Protein AF-A0A4Y7PI17-F1 (afdb_monomer_lite)

InterPro domains:
  IPR000308 14-3-3 protein [PR00305] (15-44)
  IPR000308 14-3-3 protein [PR00305] (88-110)
  IPR000308 14-3-3 protein [PTHR18860] (1-105)
  IPR023409 14-3-3 protein, conserved site [PS00796] (21-31)
  IPR023410 14-3-3 domain [PF00244] (1-105)
  IPR023410 14-3-3 domain [SM00101] (1-153)
  IPR036815 14-3-3 domain superfamily [G3DSA:1.20.190.20] (1-104)
  IPR036815 14-3-3 domain superfamily [G3DSA:1.20.190.20] (105-148)
  IPR036815 14-3-3 domain superfamily [SSF48445] (1-136)

Foldseek 3Di:
DQLVVLLVVLVPLAADDPVSLVSNVVSLCVVLVVLVVVLVVLLVVCVVDVDPPSVVVNVVSLVVLLVSLVSLLCSLVPRQCVNDPDPVSNVSSVVVNVVSVVSNVVSVVSVDDPVVVVVVVVVVVVVVVVVVVVVVVVVVPPPDDDDDDDDDDDDDDDDDDDDDDDDDPPDDPDD

Organism: NCBI:txid50990

Secondary structure (DSSP, 8-state):
--HHHHHHHHTT-SPPPHHHHHHHHHHHHHHHHHHHHHHHHHHHHHHH--STTSHHHHHHHHHHHHHHHHHHHHHIIIIIHHH--SHHHHHHHHHHHHHHHHHHHHHHHHTS-HHHHHHHHHHHHHHHHHHHHHHHHHHTSS------------------------------S--

Sequence (175 aa):
EMAESMKRVASSDQELTIEERNLLSVAYKNVIGPRRASWRIVSSIEQEEESKSNEAQVSMIESELAKICEDILDVLDKHLTPSATSGESRVFYRKMMGDYRRYIAIAELDALSEESYKDSTLIMQLLRDNLSLWTSLACMQDSTEKPAEKEEAAEAPAEEEAQICVSDFHSCANS

Radius of gyration: 29.89 Å; chains: 1; bounding box: 65×48×78 Å

Structure (mmCIF, N/CA/C/O backbone):
data_AF-A0A4Y7PI17-F1
#
_entry.id   AF-A0A4Y7PI17-F1
#
loop_
_atom_site.group_PDB
_atom_site.id
_atom_site.type_symbol
_atom_site.label_atom_id
_atom_site.label_alt_id
_atom_site.label_comp_id
_atom_site.label_asym_id
_atom_site.label_entity_id
_atom_site.label_seq_id
_atom_site.pdbx_PDB_ins_code
_atom_site.Cartn_x
_atom_site.Cartn_y
_atom_site.Cartn_z
_atom_site.occupancy
_atom_site.B_iso_or_equiv
_atom_site.auth_seq_id
_atom_site.auth_comp_id
_atom_site.auth_asym_id
_atom_site.auth_atom_id
_atom_site.pdbx_PDB_model_num
ATOM 1 N N . GLU A 1 1 ? 12.508 -6.532 13.193 1.00 69.88 1 GLU A N 1
ATOM 2 C CA . GLU A 1 1 ? 12.508 -5.707 14.430 1.00 69.88 1 GLU A CA 1
ATOM 3 C C . GLU A 1 1 ? 11.623 -4.459 14.297 1.00 69.88 1 GLU A C 1
ATOM 5 O O . GLU A 1 1 ? 11.547 -3.869 13.227 1.00 69.88 1 GLU A O 1
ATOM 10 N N . MET A 1 2 ? 10.899 -4.091 15.360 1.00 86.62 2 MET A N 1
ATOM 11 C CA . MET A 1 2 ? 9.810 -3.091 15.431 1.00 86.62 2 MET A CA 1
ATOM 12 C C . MET A 1 2 ? 8.565 -3.371 14.565 1.00 86.62 2 MET A C 1
ATOM 14 O O . MET A 1 2 ? 7.492 -3.556 15.134 1.00 86.62 2 MET A O 1
ATOM 18 N N . ALA A 1 3 ? 8.673 -3.461 13.234 1.00 86.38 3 ALA A N 1
ATOM 19 C CA . ALA A 1 3 ? 7.514 -3.722 12.362 1.00 86.38 3 ALA A CA 1
ATOM 20 C C . ALA A 1 3 ? 6.881 -5.101 12.628 1.00 86.38 3 ALA A C 1
ATOM 22 O O . ALA A 1 3 ? 5.665 -5.219 12.741 1.00 86.38 3 ALA A O 1
ATOM 23 N N . GLU A 1 4 ? 7.705 -6.129 12.841 1.00 89.25 4 GLU A N 1
ATOM 24 C CA . GLU A 1 4 ? 7.253 -7.477 13.221 1.00 89.25 4 GLU A CA 1
ATOM 25 C C . GLU A 1 4 ? 6.616 -7.506 14.616 1.00 89.25 4 GLU A C 1
ATOM 27 O O . GLU A 1 4 ? 5.610 -8.178 14.830 1.00 89.25 4 GLU A O 1
ATOM 32 N N . SER A 1 5 ? 7.165 -6.748 15.573 1.00 89.56 5 SER A N 1
ATOM 33 C CA . SER A 1 5 ? 6.575 -6.626 16.910 1.00 89.56 5 SER A CA 1
ATOM 34 C C . SER A 1 5 ? 5.183 -6.009 16.826 1.00 89.56 5 SER A C 1
ATOM 36 O O . SER A 1 5 ? 4.249 -6.549 17.412 1.00 89.56 5 SER A O 1
ATOM 38 N N . MET A 1 6 ? 5.036 -4.942 16.036 1.00 89.56 6 MET A N 1
ATOM 39 C CA . MET A 1 6 ? 3.746 -4.301 15.791 1.00 89.56 6 MET A CA 1
ATOM 40 C C . MET A 1 6 ? 2.791 -5.188 14.988 1.00 89.56 6 MET A C 1
ATOM 42 O O . MET A 1 6 ? 1.592 -5.148 15.241 1.00 89.56 6 MET A O 1
ATOM 46 N N . LYS A 1 7 ? 3.299 -6.042 14.087 1.00 89.38 7 LYS A N 1
ATOM 47 C CA . LYS A 1 7 ? 2.499 -7.052 13.373 1.00 89.38 7 LYS A CA 1
ATOM 48 C C . LYS A 1 7 ? 1.846 -8.028 14.354 1.00 89.38 7 LYS A C 1
ATOM 50 O O . LYS A 1 7 ? 0.654 -8.294 14.241 1.00 89.38 7 LYS A O 1
ATOM 55 N N . ARG A 1 8 ? 2.587 -8.503 15.362 1.00 89.12 8 ARG A N 1
ATOM 56 C CA . ARG A 1 8 ? 2.033 -9.378 16.414 1.00 89.12 8 ARG A CA 1
ATOM 57 C C . ARG A 1 8 ? 0.968 -8.677 17.253 1.00 89.12 8 ARG A C 1
ATOM 59 O O . ARG A 1 8 ? -0.075 -9.265 17.502 1.00 89.12 8 ARG A O 1
ATOM 66 N N . VAL A 1 9 ? 1.212 -7.426 17.653 1.00 88.06 9 VAL A N 1
ATOM 67 C CA . VAL A 1 9 ? 0.235 -6.637 18.427 1.00 88.06 9 VAL A CA 1
ATOM 68 C C . VAL A 1 9 ? -1.049 -6.448 17.615 1.00 88.06 9 VAL A C 1
ATOM 70 O O . VAL A 1 9 ? -2.131 -6.758 18.101 1.00 88.06 9 VAL A O 1
ATOM 73 N N . ALA A 1 10 ? -0.920 -6.079 16.339 1.00 87.06 10 ALA A N 1
ATOM 74 C CA . ALA A 1 10 ? -2.048 -5.917 15.425 1.00 87.06 10 ALA A CA 1
ATOM 75 C C . ALA A 1 10 ? -2.811 -7.222 15.129 1.00 87.06 10 ALA A C 1
ATOM 77 O O . ALA A 1 10 ? -3.978 -7.162 14.763 1.00 87.06 10 ALA A O 1
ATOM 78 N N . SER A 1 11 ? -2.186 -8.390 15.311 1.00 87.06 11 SER A N 1
ATOM 79 C CA . SER A 1 11 ? -2.830 -9.701 15.118 1.00 87.06 11 SER A CA 1
ATOM 80 C C . SER A 1 11 ? -3.679 -10.143 16.319 1.00 87.06 11 SER A C 1
ATOM 82 O O . SER A 1 11 ? -4.244 -11.229 16.293 1.00 87.06 11 SER A O 1
ATOM 84 N N . SER A 1 12 ? -3.758 -9.339 17.386 1.00 84.56 12 SER A N 1
ATOM 85 C CA . SER A 1 12 ? -4.516 -9.678 18.603 1.00 84.56 12 SER A CA 1
ATOM 86 C C . SER A 1 12 ? -6.019 -9.360 18.511 1.00 84.56 12 SER A C 1
ATOM 88 O O . SER A 1 12 ? -6.701 -9.444 19.527 1.00 84.56 12 SER A O 1
ATOM 90 N N . ASP A 1 13 ? -6.529 -8.966 17.335 1.00 82.88 13 ASP A N 1
ATOM 91 C CA . ASP A 1 13 ? -7.941 -8.617 17.060 1.00 82.88 13 ASP A CA 1
ATOM 92 C C . ASP A 1 13 ? -8.563 -7.565 18.001 1.00 82.88 13 ASP A C 1
ATOM 94 O O . ASP A 1 13 ? -9.783 -7.427 18.103 1.00 82.88 13 ASP A O 1
ATOM 98 N N . GLN A 1 14 ? -7.722 -6.789 18.682 1.00 85.06 14 GLN A N 1
ATOM 99 C CA . GLN A 1 14 ? -8.130 -5.707 19.570 1.00 85.06 14 GLN A CA 1
ATOM 100 C C . GLN A 1 14 ? -7.898 -4.351 18.905 1.00 85.06 14 GLN A C 1
ATOM 102 O O . GLN A 1 14 ? -6.995 -4.186 18.081 1.00 85.06 14 GLN A O 1
ATOM 107 N N . GLU A 1 15 ? -8.723 -3.366 19.265 1.00 86.88 15 GLU A N 1
ATOM 108 C CA . GLU A 1 15 ? -8.552 -2.006 18.762 1.00 86.88 15 GLU A CA 1
ATOM 109 C C . GLU A 1 15 ? -7.260 -1.395 19.316 1.00 86.88 15 GLU A C 1
ATOM 111 O O . GLU A 1 15 ? -7.086 -1.277 20.528 1.00 86.88 15 GLU A O 1
ATOM 116 N N . LEU A 1 16 ? -6.370 -0.980 18.411 1.00 88.88 16 LEU A N 1
ATOM 117 C CA . LEU A 1 16 ? -5.121 -0.310 18.767 1.00 88.88 16 LEU A CA 1
ATOM 118 C C . LEU A 1 16 ? -5.374 1.094 19.317 1.00 88.88 16 LEU A C 1
ATOM 120 O O . LEU A 1 16 ? -6.153 1.873 18.741 1.00 88.88 16 LEU A O 1
ATOM 124 N N . THR A 1 17 ? -4.621 1.458 20.358 1.00 91.88 17 THR A N 1
ATOM 125 C CA . THR A 1 17 ? -4.609 2.834 20.864 1.00 91.88 17 THR A CA 1
ATOM 126 C C . THR A 1 17 ? -4.006 3.796 19.838 1.00 91.88 17 THR A C 1
ATOM 128 O O . THR A 1 17 ? -3.416 3.404 18.825 1.00 91.88 17 THR A O 1
ATOM 131 N N . ILE A 1 18 ? -4.154 5.098 20.084 1.00 89.44 18 ILE A N 1
ATOM 132 C CA . ILE A 1 18 ? -3.612 6.141 19.203 1.00 89.44 18 ILE A CA 1
ATOM 133 C C . ILE A 1 18 ? -2.084 6.013 19.104 1.00 89.44 18 ILE A C 1
ATOM 135 O O . ILE A 1 18 ? -1.518 6.125 18.016 1.00 89.44 18 ILE A O 1
ATOM 139 N N . GLU A 1 19 ? -1.412 5.730 20.219 1.00 91.31 19 GLU A N 1
ATOM 140 C CA . GLU A 1 19 ? 0.036 5.546 20.290 1.00 91.31 19 GLU A CA 1
ATOM 141 C C . GLU A 1 19 ? 0.480 4.310 19.507 1.00 91.31 19 GLU A C 1
ATOM 143 O O . GLU A 1 19 ? 1.399 4.401 18.693 1.00 91.31 19 GLU A O 1
ATOM 148 N N . GLU A 1 20 ? -0.194 3.175 19.699 1.00 91.25 20 GLU A N 1
ATOM 149 C CA . GLU A 1 20 ? 0.115 1.919 19.009 1.00 91.25 20 GLU A CA 1
ATOM 150 C C . GLU A 1 20 ? -0.091 2.041 17.499 1.00 91.25 20 GLU A C 1
ATOM 152 O O . GLU A 1 20 ? 0.751 1.617 16.705 1.00 91.25 20 GLU A O 1
ATOM 157 N N . ARG A 1 21 ? -1.179 2.691 17.087 1.00 92.56 21 ARG A N 1
ATOM 158 C CA . ARG A 1 21 ? -1.474 2.978 15.682 1.00 92.56 21 ARG A CA 1
ATOM 159 C C . ARG A 1 21 ? -0.418 3.884 15.050 1.00 92.56 21 ARG A C 1
ATOM 161 O O . ARG A 1 21 ? 0.041 3.625 13.933 1.00 92.56 21 ARG A O 1
ATOM 168 N N . ASN A 1 22 ? -0.002 4.932 15.758 1.00 92.25 22 ASN A N 1
ATOM 169 C CA . ASN A 1 22 ? 1.064 5.814 15.292 1.00 92.25 22 ASN A CA 1
ATOM 170 C C . ASN A 1 22 ? 2.381 5.043 15.162 1.00 92.25 22 ASN A C 1
ATOM 172 O O . ASN A 1 22 ? 3.046 5.135 14.127 1.00 92.25 22 ASN A O 1
ATOM 176 N N . LEU A 1 23 ? 2.712 4.217 16.154 1.00 93.94 23 LEU A N 1
ATOM 177 C CA . LEU A 1 23 ? 3.916 3.396 16.160 1.00 93.94 23 LEU A CA 1
ATOM 178 C C . LEU A 1 23 ? 3.934 2.392 15.000 1.00 93.94 23 LEU A C 1
ATOM 180 O O . LEU A 1 23 ? 4.961 2.249 14.335 1.00 93.94 23 LEU A O 1
ATOM 184 N N . LEU A 1 24 ? 2.791 1.764 14.703 1.00 92.06 24 LEU A N 1
ATOM 185 C CA . LEU A 1 24 ? 2.603 0.887 13.545 1.00 92.06 24 LEU A CA 1
ATOM 186 C C . LEU A 1 24 ? 2.926 1.626 12.241 1.00 92.06 24 LEU A C 1
ATOM 188 O O . LEU A 1 24 ? 3.708 1.137 11.424 1.00 92.06 24 LEU A O 1
ATOM 192 N N . SER A 1 25 ? 2.367 2.824 12.056 1.00 92.25 25 SER A N 1
ATOM 193 C CA . SER A 1 25 ? 2.587 3.598 10.830 1.00 92.25 25 SER A CA 1
ATOM 194 C C . SER A 1 25 ? 4.041 4.033 10.657 1.00 92.25 25 SER A C 1
ATOM 196 O O . SER A 1 25 ? 4.582 3.952 9.554 1.00 92.25 25 SER A O 1
ATOM 198 N N . VAL A 1 26 ? 4.708 4.425 11.746 1.00 93.69 26 VAL A N 1
ATOM 199 C CA . VAL A 1 26 ? 6.126 4.800 11.740 1.00 93.69 26 VAL A CA 1
ATOM 200 C C . VAL A 1 26 ? 6.999 3.591 11.422 1.00 93.69 26 VAL A C 1
ATOM 202 O O . VAL A 1 26 ? 7.883 3.690 10.571 1.00 93.69 26 VAL A O 1
ATOM 205 N N . ALA A 1 27 ? 6.727 2.442 12.044 1.00 93.25 27 ALA A N 1
ATOM 206 C CA . ALA A 1 27 ? 7.482 1.218 11.811 1.00 93.25 27 ALA A CA 1
ATOM 207 C C . ALA A 1 27 ? 7.443 0.817 10.330 1.00 93.25 27 ALA A C 1
ATOM 209 O O . ALA A 1 27 ? 8.493 0.680 9.701 1.00 93.25 27 ALA A O 1
ATOM 210 N N . TYR A 1 28 ? 6.250 0.714 9.738 1.00 92.44 28 TYR A N 1
ATOM 211 C CA . TYR A 1 28 ? 6.134 0.330 8.332 1.00 92.44 28 TYR A CA 1
ATOM 212 C C . TYR A 1 28 ? 6.641 1.414 7.374 1.00 92.44 28 TYR A C 1
ATOM 214 O O . TYR A 1 28 ? 7.270 1.080 6.369 1.00 92.44 28 TYR A O 1
ATOM 222 N N . LYS A 1 29 ? 6.451 2.707 7.678 1.00 92.06 29 LYS A N 1
ATOM 223 C CA . LYS A 1 29 ? 7.015 3.810 6.878 1.00 92.06 29 LYS A CA 1
ATOM 224 C C . LYS A 1 29 ? 8.543 3.749 6.817 1.00 92.06 29 LYS A C 1
ATOM 226 O O . LYS A 1 29 ? 9.115 3.964 5.748 1.00 92.06 29 LYS A O 1
ATOM 231 N N . ASN A 1 30 ? 9.193 3.430 7.931 1.00 93.25 30 ASN A N 1
ATOM 232 C CA . ASN A 1 30 ? 10.649 3.325 8.009 1.00 93.25 30 ASN A CA 1
ATOM 233 C C . ASN A 1 30 ? 11.185 2.078 7.301 1.00 93.25 30 ASN A C 1
ATOM 235 O O . ASN A 1 30 ? 12.287 2.114 6.760 1.00 93.25 30 ASN A O 1
ATOM 239 N N . VAL A 1 31 ? 10.401 0.998 7.246 1.00 92.44 31 VAL A N 1
ATOM 240 C CA . VAL A 1 31 ? 10.747 -0.182 6.445 1.00 92.44 31 VAL A CA 1
ATOM 241 C C . VAL A 1 31 ? 10.647 0.134 4.951 1.00 92.44 31 VAL A C 1
ATOM 243 O O . VAL A 1 31 ? 11.590 -0.157 4.212 1.00 92.44 31 VAL A O 1
ATOM 246 N N . ILE A 1 32 ? 9.552 0.767 4.508 1.00 91.25 32 ILE A N 1
ATOM 247 C CA . ILE A 1 32 ? 9.281 0.990 3.080 1.00 91.25 32 ILE A CA 1
ATOM 248 C C . ILE A 1 32 ? 10.058 2.166 2.469 1.00 91.25 32 ILE A C 1
ATOM 250 O O . ILE A 1 32 ? 10.363 2.158 1.278 1.00 91.25 32 ILE A O 1
ATOM 254 N N . GLY A 1 33 ? 10.402 3.179 3.268 1.00 91.81 33 GLY A N 1
ATOM 255 C CA . GLY A 1 33 ? 11.067 4.403 2.811 1.00 91.81 33 GLY A CA 1
ATOM 256 C C . GLY A 1 33 ? 12.370 4.149 2.042 1.00 91.81 33 GLY A C 1
ATOM 257 O O . GLY A 1 33 ? 12.474 4.606 0.902 1.00 91.81 33 GLY A O 1
ATOM 258 N N . PRO A 1 34 ? 13.327 3.388 2.607 1.00 92.25 34 PRO A N 1
ATOM 259 C CA . PRO A 1 34 ? 14.570 3.038 1.926 1.00 92.25 34 PRO A CA 1
ATOM 260 C C . PRO A 1 34 ? 14.347 2.253 0.629 1.00 92.25 34 PRO A C 1
ATOM 262 O O . PRO A 1 34 ? 14.929 2.614 -0.385 1.00 92.25 34 PRO A O 1
ATOM 265 N N . ARG A 1 35 ? 13.445 1.255 0.619 1.00 90.56 35 ARG A N 1
ATOM 266 C CA . ARG A 1 35 ? 13.162 0.449 -0.588 1.00 90.56 35 ARG A CA 1
ATOM 267 C C . ARG A 1 35 ? 12.609 1.305 -1.719 1.00 90.56 35 ARG A C 1
ATOM 269 O O . ARG A 1 35 ? 13.033 1.162 -2.855 1.00 90.56 35 ARG A O 1
ATOM 276 N N . ARG A 1 36 ? 11.718 2.249 -1.405 1.00 91.69 36 ARG A N 1
ATOM 277 C CA . ARG A 1 36 ? 11.203 3.205 -2.394 1.00 91.69 36 ARG A CA 1
ATOM 278 C C . ARG A 1 36 ? 12.272 4.150 -2.924 1.00 91.69 36 ARG A C 1
ATOM 280 O O . ARG A 1 36 ? 12.201 4.536 -4.083 1.00 91.69 36 ARG A O 1
ATOM 287 N N . ALA A 1 37 ? 13.205 4.579 -2.077 1.00 90.75 37 ALA A N 1
ATOM 288 C CA . ALA A 1 37 ? 14.321 5.403 -2.524 1.00 90.75 37 ALA A CA 1
ATOM 289 C C . ALA A 1 37 ? 15.224 4.608 -3.477 1.00 90.75 37 ALA A C 1
ATOM 291 O O . ALA A 1 37 ? 15.516 5.100 -4.560 1.00 90.75 37 ALA A O 1
ATOM 292 N N . SER A 1 38 ? 15.571 3.368 -3.117 1.00 90.12 38 SER A N 1
ATOM 293 C CA . SER A 1 38 ? 16.324 2.450 -3.976 1.00 90.12 38 SER A CA 1
ATOM 294 C C . SER A 1 38 ? 15.611 2.196 -5.301 1.00 90.12 38 SER A C 1
ATOM 296 O O . SER A 1 38 ? 16.212 2.399 -6.345 1.00 90.12 38 SER A O 1
ATOM 298 N N . TRP A 1 39 ? 14.326 1.841 -5.270 1.00 87.38 39 TRP A N 1
ATOM 299 C CA . TRP A 1 39 ? 13.537 1.583 -6.473 1.00 87.38 39 TRP A CA 1
ATOM 300 C C . TRP A 1 39 ? 13.494 2.795 -7.412 1.00 87.38 39 TRP A C 1
A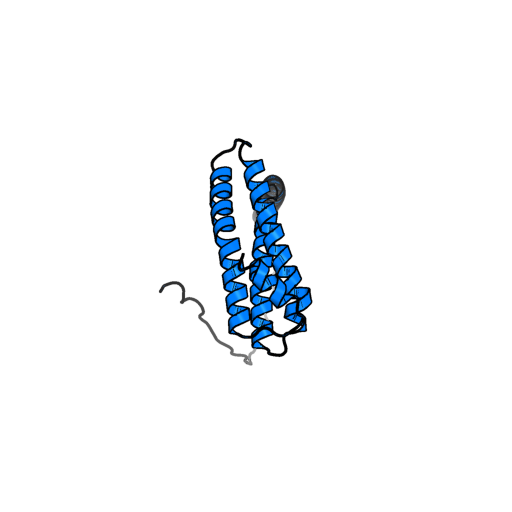TOM 302 O O . TRP A 1 39 ? 13.765 2.641 -8.592 1.00 87.38 39 TRP A O 1
ATOM 312 N N . ARG A 1 40 ? 13.285 4.017 -6.896 1.00 87.31 40 ARG A N 1
ATOM 313 C CA . ARG A 1 40 ? 13.339 5.228 -7.737 1.00 87.31 40 ARG A CA 1
ATOM 314 C C . ARG A 1 40 ? 14.696 5.442 -8.396 1.00 87.31 40 ARG A C 1
ATOM 316 O O . ARG A 1 40 ? 14.734 5.859 -9.542 1.00 87.31 40 ARG A O 1
ATOM 323 N N . ILE A 1 41 ? 15.786 5.205 -7.664 1.00 87.62 41 ILE A N 1
ATOM 324 C CA . ILE A 1 41 ? 17.142 5.367 -8.202 1.00 87.62 41 ILE A CA 1
ATOM 325 C C . ILE A 1 41 ? 17.380 4.340 -9.310 1.00 87.62 41 ILE A C 1
ATOM 327 O O . ILE A 1 41 ? 17.806 4.708 -10.399 1.00 87.62 41 ILE A O 1
ATOM 331 N N . VAL A 1 42 ? 17.069 3.067 -9.057 1.00 82.88 42 VAL A N 1
ATOM 332 C CA . VAL A 1 42 ? 17.293 1.996 -10.038 1.00 82.88 42 VAL A CA 1
ATOM 333 C C . VAL A 1 42 ? 16.394 2.184 -11.267 1.00 82.88 42 VAL A C 1
ATOM 335 O O . VAL A 1 42 ? 16.899 2.117 -12.380 1.00 82.88 42 VAL A O 1
ATOM 338 N N . SER A 1 43 ? 15.118 2.528 -11.077 1.00 80.31 43 SER A N 1
ATOM 339 C CA . SER A 1 43 ? 14.186 2.843 -12.171 1.00 80.31 43 SER A CA 1
ATOM 340 C C . SER A 1 43 ? 14.642 4.061 -12.991 1.00 80.31 43 SER A C 1
ATOM 342 O O . SER A 1 43 ? 14.573 4.039 -14.216 1.00 80.31 43 SER A O 1
ATOM 344 N N . SER A 1 44 ? 15.200 5.103 -12.354 1.00 82.69 44 SER A N 1
ATOM 345 C CA . SER A 1 44 ? 15.764 6.241 -13.100 1.00 82.69 44 SER A CA 1
ATOM 346 C C . SER A 1 44 ? 17.002 5.872 -13.921 1.00 82.69 44 SER A C 1
ATOM 348 O O . SER A 1 44 ? 17.177 6.402 -15.009 1.00 82.69 44 SER A O 1
ATOM 350 N N . ILE A 1 45 ? 17.836 4.950 -13.429 1.00 78.94 45 ILE A N 1
ATOM 351 C CA . ILE A 1 45 ? 19.038 4.491 -14.142 1.00 78.94 45 ILE A CA 1
ATOM 352 C C . ILE A 1 45 ? 18.656 3.591 -15.324 1.00 78.94 45 ILE A C 1
ATOM 354 O O . ILE A 1 45 ? 19.268 3.678 -16.382 1.00 78.94 45 ILE A O 1
ATOM 358 N N . GLU A 1 46 ? 17.624 2.756 -15.183 1.00 72.69 46 GLU A N 1
ATOM 359 C CA . GLU A 1 46 ? 17.110 1.920 -16.276 1.00 72.69 46 GLU A CA 1
ATOM 360 C C . GLU A 1 46 ? 16.607 2.751 -17.468 1.00 72.69 46 GLU A C 1
ATOM 362 O O . GLU A 1 46 ? 16.822 2.372 -18.615 1.00 72.69 46 GLU A O 1
ATOM 367 N N . GLN A 1 47 ? 16.008 3.920 -17.219 1.00 65.44 47 GLN A N 1
ATOM 368 C CA . GLN A 1 47 ? 15.607 4.841 -18.291 1.00 65.44 47 GLN A CA 1
ATOM 369 C C . GLN A 1 47 ? 16.801 5.489 -19.014 1.00 65.44 47 GLN A C 1
ATOM 371 O O . GLN A 1 47 ? 16.654 5.942 -20.149 1.00 65.44 47 GLN A O 1
ATOM 376 N N . GLU A 1 48 ? 17.972 5.546 -18.375 1.00 71.88 48 GLU A N 1
ATOM 377 C CA . GLU A 1 48 ? 19.199 6.114 -18.945 1.00 71.88 48 GLU A CA 1
ATOM 378 C C . GLU A 1 48 ? 20.059 5.061 -19.674 1.00 71.88 48 GLU A C 1
ATOM 380 O O . GLU A 1 48 ? 20.800 5.409 -20.597 1.00 71.88 48 GLU A O 1
ATOM 385 N N . GLU A 1 49 ? 19.949 3.776 -19.312 1.00 66.31 49 GLU A N 1
ATOM 386 C CA . GLU A 1 49 ? 20.727 2.672 -19.887 1.00 66.31 49 GLU A CA 1
ATOM 387 C C . GLU A 1 49 ? 19.840 1.673 -20.665 1.00 66.31 49 GLU A C 1
ATOM 389 O O . GLU A 1 49 ? 19.209 0.798 -20.087 1.00 66.31 49 GLU A O 1
ATOM 394 N N . GLU A 1 50 ? 19.882 1.700 -22.006 1.00 57.12 50 GLU A N 1
ATOM 395 C CA . GLU A 1 50 ? 19.181 0.735 -22.894 1.00 57.12 50 GLU A CA 1
ATOM 396 C C . GLU A 1 50 ? 19.648 -0.735 -22.729 1.00 57.12 50 GLU A C 1
ATOM 398 O O . GLU A 1 50 ? 19.093 -1.666 -23.324 1.00 57.12 50 GLU A O 1
ATOM 403 N N . SER A 1 51 ? 20.707 -0.973 -21.949 1.00 56.12 51 SER A N 1
ATOM 404 C CA . SER A 1 51 ? 21.268 -2.302 -21.727 1.00 56.12 51 SER A CA 1
ATOM 405 C C . SER A 1 51 ? 20.586 -3.007 -20.553 1.00 56.12 51 SER A C 1
ATOM 407 O O . SER A 1 51 ? 20.718 -2.585 -19.409 1.00 56.12 51 SER A O 1
ATOM 409 N N . LYS A 1 52 ? 19.956 -4.155 -20.840 1.00 60.47 52 LYS A N 1
ATOM 410 C CA . LYS A 1 52 ? 19.196 -5.063 -19.944 1.00 60.47 52 LYS A CA 1
ATOM 411 C C . LYS A 1 52 ? 19.950 -5.634 -18.722 1.00 60.47 52 LYS A C 1
ATOM 413 O O . LYS A 1 52 ? 19.563 -6.659 -18.171 1.00 60.47 52 LYS A O 1
ATOM 418 N N . SER A 1 53 ? 21.061 -5.033 -18.301 1.00 56.09 53 SER A N 1
ATOM 419 C CA . SER A 1 53 ? 21.873 -5.512 -17.178 1.00 56.09 53 SER A CA 1
ATOM 420 C C . SER A 1 53 ? 21.188 -5.310 -15.819 1.00 56.09 53 SER A C 1
ATOM 422 O O . SER A 1 53 ? 21.487 -6.048 -14.881 1.00 56.09 53 SER A O 1
ATOM 424 N N . ASN A 1 54 ? 20.266 -4.347 -15.707 1.00 66.62 54 ASN A N 1
ATOM 425 C CA . ASN A 1 54 ? 19.701 -3.921 -14.419 1.00 66.62 54 ASN A CA 1
ATOM 426 C C . ASN A 1 54 ? 18.261 -4.422 -14.164 1.00 66.62 54 ASN A C 1
ATOM 428 O O . ASN A 1 54 ? 17.777 -4.324 -13.037 1.00 66.62 54 ASN A O 1
ATOM 432 N N . GLU A 1 55 ? 17.613 -5.053 -15.150 1.00 73.81 55 GLU A N 1
ATOM 433 C CA . GLU A 1 55 ? 16.219 -5.543 -15.081 1.00 73.81 55 GLU A CA 1
ATOM 434 C C . GLU A 1 55 ? 16.002 -6.531 -13.913 1.00 73.81 55 GLU A C 1
ATOM 436 O O . GLU A 1 55 ? 15.025 -6.462 -13.165 1.00 73.81 55 GLU A O 1
ATOM 441 N N . ALA A 1 56 ? 16.981 -7.411 -13.663 1.00 76.19 56 ALA A N 1
ATOM 442 C CA . ALA A 1 56 ? 16.927 -8.363 -12.552 1.00 76.19 56 ALA A CA 1
ATOM 443 C C . ALA A 1 56 ? 16.956 -7.684 -11.167 1.00 76.19 56 ALA A C 1
ATOM 445 O O . ALA A 1 56 ? 16.384 -8.208 -10.208 1.00 76.19 56 ALA A O 1
ATOM 446 N N . GLN A 1 57 ? 17.619 -6.528 -11.043 1.00 77.88 57 GLN A N 1
ATOM 447 C CA . GLN A 1 57 ? 17.692 -5.782 -9.783 1.00 77.88 57 GLN A CA 1
ATOM 448 C C . GLN A 1 57 ? 16.382 -5.041 -9.505 1.00 77.88 57 GLN A C 1
ATOM 450 O O . GLN A 1 57 ? 15.909 -5.060 -8.368 1.00 77.88 57 GLN A O 1
ATOM 455 N N . VAL A 1 58 ? 15.781 -4.445 -10.541 1.00 79.62 58 VAL A N 1
ATOM 456 C CA . VAL A 1 58 ? 14.464 -3.790 -10.471 1.00 79.62 58 VAL A CA 1
ATOM 457 C C . VAL A 1 58 ? 13.408 -4.791 -10.013 1.00 79.62 58 VAL A C 1
ATOM 459 O O . VAL A 1 58 ? 12.790 -4.592 -8.967 1.00 79.62 58 VAL A O 1
ATOM 462 N N . SER A 1 59 ? 13.317 -5.935 -10.698 1.00 81.56 59 SER A N 1
ATOM 463 C CA . SER A 1 59 ? 12.356 -6.995 -10.376 1.00 81.56 59 SER A CA 1
ATOM 464 C C . SER A 1 59 ? 12.503 -7.523 -8.941 1.00 81.56 59 SER A C 1
ATOM 466 O O . SER A 1 59 ? 11.514 -7.757 -8.239 1.00 81.56 59 SER A O 1
ATOM 468 N N . MET A 1 60 ? 13.741 -7.670 -8.449 1.00 84.31 60 MET A N 1
ATOM 469 C CA . MET A 1 60 ? 13.978 -8.099 -7.070 1.00 84.31 60 MET A CA 1
ATOM 470 C C . MET A 1 60 ? 13.433 -7.076 -6.064 1.00 84.31 60 MET A C 1
ATOM 472 O O . MET A 1 60 ? 12.692 -7.460 -5.154 1.00 84.31 60 MET A O 1
ATOM 476 N N . ILE A 1 61 ? 13.753 -5.789 -6.243 1.00 86.50 61 ILE A N 1
ATOM 477 C CA . ILE A 1 61 ? 13.314 -4.706 -5.349 1.00 86.50 61 ILE A CA 1
ATOM 478 C C . ILE A 1 61 ? 11.789 -4.554 -5.383 1.00 86.50 61 ILE A C 1
ATOM 480 O O . ILE A 1 61 ? 11.167 -4.381 -4.333 1.00 86.50 61 ILE A O 1
ATOM 484 N N . GLU A 1 62 ? 11.178 -4.660 -6.560 1.00 85.56 62 GLU A N 1
ATOM 485 C CA . GLU A 1 62 ? 9.724 -4.618 -6.727 1.00 85.56 62 GLU A CA 1
ATOM 486 C C . GLU A 1 62 ? 9.041 -5.762 -5.991 1.00 85.56 62 GLU A C 1
ATOM 488 O O . GLU A 1 62 ? 8.098 -5.530 -5.233 1.00 85.56 62 GLU A O 1
ATOM 493 N N . SER A 1 63 ? 9.568 -6.983 -6.118 1.00 87.44 63 SER A N 1
ATOM 494 C CA . SER A 1 63 ? 9.021 -8.142 -5.412 1.00 87.44 63 SER A CA 1
ATOM 495 C C . SER A 1 63 ? 9.107 -7.991 -3.888 1.00 87.44 63 SER A C 1
ATOM 497 O O . SER A 1 63 ? 8.200 -8.412 -3.169 1.00 87.44 63 SER A O 1
ATOM 499 N N . GLU A 1 64 ? 10.175 -7.381 -3.362 1.00 90.06 64 GLU A N 1
ATOM 500 C CA . GLU A 1 64 ? 10.303 -7.093 -1.931 1.00 90.06 64 GLU A CA 1
ATOM 501 C C . GLU A 1 64 ? 9.316 -6.013 -1.481 1.00 90.06 64 GLU A C 1
ATOM 503 O O . GLU A 1 64 ? 8.691 -6.143 -0.425 1.00 90.06 64 GLU A O 1
ATOM 508 N N . LEU A 1 65 ? 9.152 -4.957 -2.282 1.00 90.25 65 LEU A N 1
ATOM 509 C CA . LEU A 1 65 ? 8.218 -3.873 -2.002 1.00 90.25 65 LEU A CA 1
ATOM 510 C C . LEU A 1 65 ? 6.770 -4.379 -1.990 1.00 90.25 65 LEU A C 1
ATOM 512 O O . LEU A 1 65 ? 6.025 -4.046 -1.065 1.00 90.25 65 LEU A O 1
ATOM 516 N N . ALA A 1 66 ? 6.406 -5.212 -2.967 1.00 90.94 66 ALA A N 1
ATOM 517 C CA . ALA A 1 66 ? 5.098 -5.847 -3.072 1.00 90.94 66 ALA A CA 1
ATOM 518 C C . ALA A 1 66 ? 4.806 -6.715 -1.843 1.00 90.94 66 ALA A C 1
ATOM 520 O O . ALA A 1 66 ? 3.804 -6.483 -1.171 1.00 90.94 66 ALA A O 1
ATOM 521 N N . LYS A 1 67 ? 5.735 -7.601 -1.452 1.00 91.69 67 LYS A N 1
ATOM 522 C CA . LYS A 1 67 ? 5.593 -8.447 -0.251 1.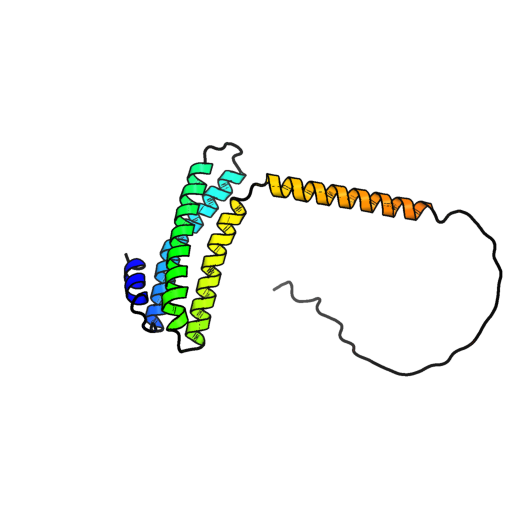00 91.69 67 LYS A CA 1
ATOM 523 C C . LYS A 1 67 ? 5.358 -7.632 1.020 1.00 91.69 67 LYS A C 1
ATOM 525 O O . LYS A 1 67 ? 4.489 -7.971 1.815 1.00 91.69 67 LYS A O 1
ATOM 530 N N . ILE A 1 68 ? 6.106 -6.540 1.219 1.00 92.06 68 ILE A N 1
ATOM 531 C CA . ILE A 1 68 ? 5.934 -5.664 2.392 1.00 92.06 68 ILE A CA 1
ATOM 532 C C . ILE A 1 68 ? 4.560 -4.977 2.367 1.00 92.06 68 ILE A C 1
ATOM 534 O O . ILE A 1 68 ? 3.938 -4.817 3.418 1.00 92.06 68 ILE A O 1
ATOM 538 N N . CYS A 1 69 ? 4.098 -4.545 1.189 1.00 93.06 69 CYS A N 1
ATOM 539 C CA . CYS A 1 69 ? 2.797 -3.897 1.028 1.00 93.06 69 CYS A CA 1
ATOM 540 C C . CYS A 1 69 ? 1.637 -4.880 1.232 1.00 93.06 69 CYS A C 1
ATOM 542 O O . CYS A 1 69 ? 0.677 -4.540 1.917 1.00 93.06 69 CYS A O 1
ATOM 544 N N . GLU A 1 70 ? 1.729 -6.091 0.690 1.00 93.31 70 GLU A N 1
ATOM 545 C CA . GLU A 1 70 ? 0.750 -7.159 0.909 1.00 93.31 70 GLU A CA 1
ATOM 546 C C . GLU A 1 70 ? 0.662 -7.527 2.390 1.00 93.31 70 GLU A C 1
ATOM 548 O O . GLU A 1 70 ? -0.430 -7.560 2.949 1.00 93.31 70 GLU A O 1
ATOM 553 N N . ASP A 1 71 ? 1.806 -7.673 3.061 1.00 92.62 71 ASP A N 1
ATOM 554 C CA . ASP A 1 71 ? 1.876 -7.992 4.487 1.00 92.62 71 ASP A CA 1
ATOM 555 C C . ASP A 1 71 ? 1.105 -6.999 5.372 1.00 92.62 71 ASP A C 1
ATOM 557 O O . ASP A 1 71 ? 0.403 -7.403 6.302 1.00 92.62 71 ASP A O 1
ATOM 561 N N . ILE A 1 72 ? 1.240 -5.692 5.118 1.00 91.94 72 ILE A N 1
ATOM 562 C CA . ILE A 1 72 ? 0.525 -4.663 5.889 1.00 91.94 72 ILE A CA 1
ATOM 563 C C . ILE A 1 72 ? -0.939 -4.550 5.471 1.00 91.94 72 ILE A C 1
ATOM 565 O O . ILE A 1 72 ? -1.795 -4.326 6.327 1.00 91.94 72 ILE A O 1
ATOM 569 N N . LEU A 1 73 ? -1.246 -4.713 4.182 1.00 93.31 73 LEU A N 1
ATOM 570 C CA . LEU A 1 73 ? -2.621 -4.691 3.690 1.00 93.31 73 LEU A CA 1
ATOM 571 C C . LEU A 1 73 ? -3.435 -5.839 4.286 1.00 93.31 73 LEU A C 1
ATOM 573 O O . LEU A 1 73 ? -4.557 -5.605 4.726 1.00 93.31 73 LEU A O 1
ATOM 577 N N . ASP A 1 74 ? -2.845 -7.026 4.395 1.00 93.19 74 ASP A N 1
ATOM 578 C CA . ASP A 1 74 ? -3.468 -8.187 5.023 1.00 93.19 74 ASP A CA 1
ATOM 579 C C . ASP A 1 74 ? -3.791 -7.940 6.498 1.00 93.19 74 ASP A C 1
ATOM 581 O O . ASP A 1 74 ? -4.895 -8.237 6.954 1.00 93.19 74 ASP A O 1
ATOM 585 N N . VAL A 1 75 ? -2.856 -7.353 7.248 1.00 92.06 75 VAL A N 1
ATOM 586 C CA . VAL A 1 75 ? -3.071 -7.012 8.663 1.00 92.06 75 VAL A CA 1
ATOM 587 C C . VAL A 1 75 ? -4.160 -5.944 8.811 1.00 92.06 75 VAL A C 1
ATOM 589 O O . VAL A 1 75 ? -5.009 -6.032 9.703 1.00 92.06 75 VAL A O 1
ATOM 592 N N . LEU A 1 76 ? -4.160 -4.940 7.928 1.00 92.00 76 LEU A N 1
ATOM 593 C CA . LEU A 1 76 ? -5.143 -3.858 7.941 1.00 92.00 76 LEU A CA 1
ATOM 594 C C . LEU A 1 76 ? -6.556 -4.353 7.611 1.00 92.00 76 LEU A C 1
ATOM 596 O O . LEU A 1 76 ? -7.509 -3.920 8.257 1.00 92.00 76 LEU A O 1
ATOM 600 N N . ASP A 1 77 ? -6.700 -5.242 6.632 1.00 92.38 77 ASP A N 1
ATOM 601 C CA . ASP A 1 77 ? -8.004 -5.723 6.169 1.00 92.38 77 ASP A CA 1
ATOM 602 C C . ASP A 1 77 ? -8.593 -6.779 7.117 1.00 92.38 77 ASP A C 1
ATOM 604 O O . ASP A 1 77 ? -9.759 -6.687 7.499 1.00 92.38 77 ASP A O 1
ATOM 608 N N . LYS A 1 78 ? -7.770 -7.734 7.575 1.00 91.56 78 LYS A N 1
ATOM 609 C CA . LYS A 1 78 ? -8.227 -8.872 8.392 1.00 91.56 78 LYS A CA 1
ATOM 610 C C . LYS A 1 78 ? -8.445 -8.519 9.863 1.00 91.56 78 LYS A C 1
ATOM 612 O O . LYS A 1 78 ? -9.409 -9.004 10.445 1.00 91.56 78 LYS A O 1
ATOM 617 N N . HIS A 1 79 ? -7.584 -7.686 10.456 1.00 89.50 79 HIS A N 1
ATOM 618 C CA . HIS A 1 79 ? -7.578 -7.457 11.909 1.00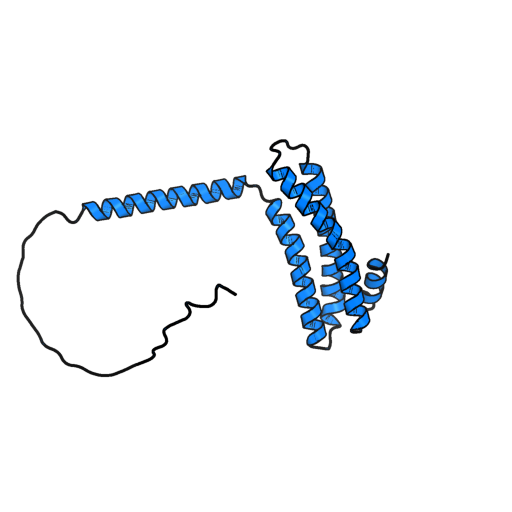 89.50 79 HIS A CA 1
ATOM 619 C C . HIS A 1 79 ? -7.971 -6.023 12.299 1.00 89.50 79 HIS A C 1
ATOM 621 O O . HIS A 1 79 ? -8.783 -5.813 13.201 1.00 89.50 79 HIS A O 1
ATOM 627 N N . LEU A 1 80 ? -7.432 -5.002 11.619 1.00 87.88 80 LEU A N 1
ATOM 628 C CA . LEU A 1 80 ? -7.546 -3.604 12.076 1.00 87.88 80 LEU A CA 1
ATOM 629 C C . LEU A 1 80 ? -8.809 -2.880 11.589 1.00 87.88 80 LEU A C 1
ATOM 631 O O . LEU A 1 80 ? -9.391 -2.081 12.320 1.00 87.88 80 LEU A O 1
ATOM 635 N N . THR A 1 81 ? -9.265 -3.155 10.368 1.00 88.31 81 THR A N 1
ATOM 636 C CA . THR A 1 81 ? -10.519 -2.603 9.834 1.00 88.31 81 THR A CA 1
ATOM 637 C C . THR A 1 81 ? -11.759 -3.105 10.587 1.00 88.31 81 THR A C 1
ATOM 639 O O . THR A 1 81 ? -12.598 -2.262 10.920 1.00 88.31 81 THR A O 1
ATOM 642 N N . PRO A 1 82 ? -11.906 -4.413 10.898 1.00 89.19 82 PRO A N 1
ATOM 643 C CA . PRO A 1 82 ? -13.065 -4.895 11.651 1.00 89.19 82 PRO A CA 1
ATOM 644 C C . PRO A 1 82 ? -13.033 -4.513 13.138 1.00 89.19 82 PRO A C 1
ATOM 646 O O . PRO A 1 82 ? -14.095 -4.303 13.719 1.00 89.19 82 PRO A O 1
ATOM 649 N N . SER A 1 83 ? -11.853 -4.369 13.751 1.00 86.50 83 SER A N 1
ATOM 650 C CA . SER A 1 83 ? -11.727 -3.955 15.160 1.00 86.50 83 SER A CA 1
ATOM 651 C C . SER A 1 83 ? -11.934 -2.451 15.387 1.00 86.50 83 SER A C 1
ATOM 653 O O . SER A 1 83 ? -12.111 -2.017 16.522 1.00 86.50 83 SER A O 1
ATOM 655 N N . ALA A 1 84 ? -11.948 -1.633 14.330 1.00 88.88 84 ALA A N 1
ATOM 656 C CA . ALA A 1 84 ? -12.078 -0.184 14.440 1.00 88.88 84 ALA A CA 1
ATOM 657 C C . ALA A 1 84 ? -13.496 0.255 14.862 1.00 88.88 84 ALA A C 1
ATOM 659 O O . ALA A 1 84 ? -14.427 0.283 14.045 1.00 88.88 84 ALA A O 1
ATOM 660 N N . THR A 1 85 ? -13.651 0.687 16.117 1.00 86.69 85 THR A N 1
ATOM 661 C CA . THR A 1 85 ? -14.935 1.180 16.645 1.00 86.69 85 THR A CA 1
ATOM 662 C C . THR A 1 85 ? -15.153 2.662 16.336 1.00 86.69 85 THR A C 1
ATOM 664 O O . THR A 1 85 ? -16.267 3.062 15.976 1.00 86.69 85 THR A O 1
ATOM 667 N N . SER A 1 86 ? -14.086 3.470 16.387 1.00 89.75 86 SER A N 1
ATOM 668 C CA . SER A 1 86 ? -14.123 4.913 16.120 1.00 89.75 86 SER A CA 1
ATOM 669 C C . SER A 1 86 ? -14.037 5.257 14.625 1.00 89.75 86 SER A C 1
ATOM 671 O O . SER A 1 86 ? -13.386 4.578 13.825 1.00 89.75 86 SER A O 1
ATOM 673 N N . GLY A 1 87 ? -14.691 6.356 14.227 1.00 89.38 87 GLY A N 1
ATOM 674 C CA . GLY A 1 87 ? -14.597 6.913 12.872 1.00 89.38 87 GLY A CA 1
ATOM 675 C C . GLY A 1 87 ? -13.170 7.325 12.494 1.00 89.38 87 GLY A C 1
ATOM 676 O O . GLY A 1 87 ? -12.740 7.071 11.371 1.00 89.38 87 GLY A O 1
ATOM 677 N N . GLU A 1 88 ? -12.407 7.868 13.443 1.00 90.06 88 GLU A N 1
ATOM 678 C CA . GLU A 1 88 ? -11.020 8.296 13.223 1.00 90.06 88 GLU A CA 1
ATOM 679 C C . GLU A 1 88 ? -10.089 7.111 12.938 1.00 90.06 88 GLU A C 1
ATOM 681 O O . GLU A 1 88 ? -9.276 7.166 12.014 1.00 90.06 88 GLU A O 1
ATOM 686 N N . SER A 1 89 ? -10.250 6.007 13.681 1.00 90.25 89 SER A N 1
ATOM 687 C CA . SER A 1 89 ? -9.525 4.747 13.460 1.00 90.25 89 SER A CA 1
ATOM 688 C C . SER A 1 89 ? -9.761 4.216 12.045 1.00 90.25 89 SER A C 1
ATOM 690 O O . SER A 1 89 ? -8.814 3.905 11.324 1.00 90.25 89 SER A O 1
ATOM 692 N N . ARG A 1 90 ? -11.027 4.193 11.604 1.00 91.00 90 ARG A N 1
ATOM 693 C CA . ARG A 1 90 ? -11.409 3.730 10.261 1.00 91.00 90 ARG A CA 1
ATOM 694 C C . ARG A 1 90 ? -10.805 4.585 9.152 1.00 91.00 90 ARG A C 1
ATOM 696 O O . ARG A 1 90 ? -10.304 4.038 8.170 1.00 91.00 90 ARG A O 1
ATOM 703 N N . VAL A 1 91 ? -10.841 5.909 9.295 1.00 92.56 91 VAL A N 1
ATOM 704 C CA . VAL A 1 91 ? -10.239 6.825 8.313 1.00 92.56 91 VAL A CA 1
ATOM 705 C C . VAL A 1 91 ? -8.729 6.628 8.256 1.00 92.56 91 VAL A C 1
ATOM 707 O O . VAL A 1 91 ? -8.170 6.544 7.163 1.00 92.56 91 VAL A O 1
ATOM 710 N N . PHE A 1 92 ? -8.073 6.485 9.409 1.00 92.50 92 PHE A N 1
ATOM 711 C CA . PHE A 1 92 ? -6.638 6.235 9.464 1.00 92.50 92 PHE A CA 1
ATOM 712 C C . PHE A 1 92 ? -6.251 4.951 8.722 1.00 92.50 92 PHE A C 1
ATOM 714 O O . PHE A 1 92 ? -5.372 4.988 7.859 1.00 92.50 92 PHE A O 1
ATOM 721 N N . TYR A 1 93 ? -6.925 3.830 9.003 1.00 93.00 93 TYR A N 1
ATOM 722 C CA . TYR A 1 93 ? -6.619 2.553 8.354 1.00 93.00 93 TYR A CA 1
ATOM 723 C C . TYR A 1 93 ? -6.911 2.587 6.857 1.00 93.00 93 TYR A C 1
ATOM 725 O O . TYR A 1 93 ? -6.070 2.162 6.071 1.00 93.00 93 TYR A O 1
ATOM 733 N N . ARG A 1 94 ? -8.034 3.178 6.429 1.00 93.06 94 ARG A N 1
ATOM 734 C CA . ARG A 1 94 ? -8.346 3.319 4.996 1.00 93.06 94 ARG A CA 1
ATOM 735 C C . ARG A 1 94 ? -7.344 4.202 4.262 1.00 93.06 94 ARG A C 1
ATOM 737 O O . ARG A 1 94 ? -6.938 3.860 3.154 1.00 93.06 94 ARG A O 1
ATOM 744 N N . LYS A 1 95 ? -6.911 5.306 4.877 1.00 94.25 95 LYS A N 1
ATOM 745 C CA . LYS A 1 95 ? -5.849 6.154 4.325 1.00 94.25 95 LYS A CA 1
ATOM 746 C C . LYS A 1 95 ? -4.562 5.349 4.158 1.00 94.25 95 LYS A C 1
ATOM 748 O O . LYS A 1 95 ? -3.960 5.370 3.089 1.00 94.25 95 LYS A O 1
ATOM 753 N N . MET A 1 96 ? -4.175 4.614 5.198 1.00 93.25 96 MET A N 1
ATOM 754 C CA . MET A 1 96 ? -2.978 3.782 5.186 1.00 93.25 96 MET A CA 1
ATOM 755 C C . MET A 1 96 ? -3.066 2.691 4.105 1.00 93.25 96 MET A C 1
ATOM 757 O O . MET A 1 96 ? -2.131 2.540 3.326 1.00 93.25 96 MET A O 1
ATOM 761 N N . MET A 1 97 ? -4.207 2.009 3.962 1.00 92.88 97 MET A N 1
ATOM 762 C CA . MET A 1 97 ? -4.439 1.047 2.875 1.00 92.88 97 MET A CA 1
ATOM 763 C C . MET A 1 97 ? -4.288 1.684 1.490 1.00 92.88 97 MET A C 1
ATOM 765 O O . MET A 1 97 ? -3.667 1.092 0.612 1.00 92.88 97 MET A O 1
ATOM 769 N N . GLY A 1 98 ? -4.832 2.888 1.290 1.00 93.94 98 GLY A N 1
ATOM 770 C CA . GLY A 1 98 ? -4.679 3.629 0.037 1.00 93.94 98 GLY A CA 1
ATOM 771 C C . GLY A 1 98 ? -3.215 3.941 -0.277 1.00 93.94 98 GLY A C 1
ATOM 772 O O . GLY A 1 98 ? -2.769 3.732 -1.404 1.00 93.94 98 GLY A O 1
ATOM 773 N N . ASP A 1 99 ? -2.449 4.362 0.733 1.00 91.75 99 ASP A N 1
ATOM 774 C CA . ASP A 1 99 ? -1.017 4.634 0.601 1.00 91.75 99 ASP A CA 1
ATOM 775 C C . ASP A 1 99 ? -0.233 3.384 0.141 1.00 91.75 99 ASP A C 1
ATOM 777 O O . ASP A 1 99 ? 0.629 3.510 -0.731 1.00 91.75 99 ASP A O 1
ATOM 781 N N . TYR A 1 100 ? -0.553 2.190 0.662 1.00 92.75 100 TYR A N 1
ATOM 782 C CA . TYR A 1 100 ? 0.117 0.932 0.286 1.00 92.75 100 TYR A CA 1
ATOM 783 C C . TYR A 1 100 ? -0.362 0.338 -1.039 1.00 92.75 100 TYR A C 1
ATOM 785 O O . TYR A 1 100 ? 0.470 -0.082 -1.840 1.00 92.75 100 TYR A O 1
ATOM 793 N N . ARG A 1 101 ? -1.668 0.367 -1.334 1.00 92.25 101 ARG A N 1
ATOM 794 C CA . ARG A 1 101 ? -2.183 -0.054 -2.651 1.00 92.25 101 ARG A CA 1
ATOM 795 C C . ARG A 1 101 ? -1.607 0.797 -3.774 1.00 92.25 101 ARG A C 1
ATOM 797 O O . ARG A 1 101 ? -1.275 0.271 -4.828 1.00 92.25 101 ARG A O 1
ATOM 804 N N . ARG A 1 102 ? -1.422 2.099 -3.526 1.00 91.94 102 ARG A N 1
ATOM 805 C CA . ARG A 1 102 ? -0.743 2.989 -4.470 1.00 91.94 102 ARG A CA 1
ATOM 806 C C . ARG A 1 102 ? 0.695 2.537 -4.747 1.00 91.94 102 ARG A C 1
ATOM 808 O O . ARG A 1 102 ? 1.146 2.693 -5.871 1.00 91.94 102 ARG A O 1
ATOM 815 N N . TYR A 1 103 ? 1.425 2.010 -3.760 1.00 88.19 103 TYR A N 1
ATOM 816 C CA . TYR A 1 103 ? 2.787 1.513 -3.996 1.00 88.19 103 TYR A CA 1
ATOM 817 C C . TYR A 1 103 ? 2.819 0.262 -4.869 1.00 88.19 103 TYR A C 1
ATOM 819 O O . TYR A 1 103 ? 3.667 0.200 -5.750 1.00 88.19 103 TYR A O 1
ATOM 827 N N . ILE A 1 104 ? 1.891 -0.676 -4.661 1.00 88.25 104 ILE A N 1
ATOM 828 C CA . ILE A 1 104 ? 1.768 -1.876 -5.502 1.00 88.25 104 ILE A CA 1
ATOM 829 C C . ILE A 1 104 ? 1.409 -1.477 -6.936 1.00 88.25 104 ILE A C 1
ATOM 831 O O . ILE A 1 104 ? 2.119 -1.839 -7.863 1.00 88.25 104 ILE A O 1
ATOM 835 N N . ALA A 1 105 ? 0.374 -0.647 -7.103 1.00 87.56 105 ALA A N 1
ATOM 836 C CA . ALA A 1 105 ? -0.095 -0.238 -8.424 1.00 87.56 105 ALA A CA 1
ATOM 837 C C . ALA A 1 105 ? 0.976 0.505 -9.234 1.00 87.56 105 ALA A C 1
ATOM 839 O O . ALA A 1 105 ? 1.057 0.327 -10.439 1.00 87.56 105 ALA A O 1
ATOM 840 N N . ILE A 1 106 ? 1.793 1.340 -8.582 1.00 82.62 106 ILE A N 1
ATOM 841 C CA . ILE A 1 106 ? 2.896 2.036 -9.256 1.00 82.62 106 ILE A CA 1
ATOM 842 C C . ILE A 1 106 ? 3.966 1.037 -9.721 1.00 82.62 106 ILE A C 1
ATOM 844 O O . ILE A 1 106 ? 4.412 1.137 -10.855 1.00 82.62 106 ILE A O 1
ATOM 848 N N . ALA A 1 107 ? 4.347 0.076 -8.875 1.00 78.50 107 ALA A N 1
ATOM 849 C CA . ALA A 1 107 ? 5.335 -0.938 -9.245 1.00 78.50 107 ALA A CA 1
ATOM 850 C C . ALA A 1 107 ? 4.841 -1.827 -10.401 1.00 78.50 107 ALA A C 1
ATOM 852 O O . ALA A 1 107 ? 5.591 -2.127 -11.317 1.00 78.50 107 ALA A O 1
ATOM 853 N N . GLU A 1 108 ? 3.560 -2.204 -10.399 1.00 78.69 108 GLU A N 1
ATOM 854 C CA . GLU A 1 108 ? 2.957 -2.957 -11.507 1.00 78.69 108 GLU A CA 1
ATOM 855 C C . GLU A 1 108 ? 2.885 -2.144 -12.805 1.00 78.69 108 GLU A C 1
ATOM 857 O O . GLU A 1 108 ? 3.041 -2.711 -13.884 1.00 78.69 108 GLU A O 1
ATOM 862 N N . LEU A 1 109 ? 2.637 -0.832 -12.714 1.00 75.94 109 LEU A N 1
ATOM 863 C CA . LEU A 1 109 ? 2.545 0.037 -13.886 1.00 75.94 109 LEU A CA 1
ATOM 864 C C . LEU A 1 109 ? 3.897 0.181 -14.592 1.00 75.94 109 LEU A C 1
ATOM 866 O O . LEU A 1 109 ? 3.937 0.126 -15.816 1.00 75.94 109 LEU A O 1
ATOM 870 N N . ASP A 1 110 ? 4.981 0.333 -13.831 1.00 70.94 110 ASP A N 1
ATOM 871 C CA . ASP A 1 110 ? 6.333 0.470 -14.387 1.00 70.94 110 ASP A CA 1
ATOM 872 C C . ASP A 1 110 ? 6.850 -0.854 -14.980 1.00 70.94 110 ASP A C 1
ATOM 874 O O . ASP A 1 110 ? 7.680 -0.842 -15.885 1.00 70.94 110 ASP A O 1
ATOM 878 N N . ALA A 1 111 ? 6.293 -1.994 -14.555 1.00 66.94 111 ALA A N 1
ATOM 879 C CA . ALA A 1 111 ? 6.548 -3.297 -15.167 1.00 66.94 111 ALA A CA 1
ATOM 880 C C . ALA A 1 111 ? 5.781 -3.527 -16.489 1.00 66.94 111 ALA A C 1
ATOM 882 O O . ALA A 1 111 ? 6.067 -4.490 -17.210 1.00 66.94 111 ALA A O 1
ATOM 883 N N . LEU A 1 112 ? 4.785 -2.696 -16.826 1.00 64.94 112 LEU A N 1
ATOM 884 C CA . LEU A 1 112 ? 4.089 -2.812 -18.108 1.00 64.94 112 LEU A CA 1
ATOM 885 C C . LEU A 1 112 ? 5.007 -2.349 -19.237 1.00 64.94 112 LEU A C 1
ATOM 887 O O . LEU A 1 112 ? 5.583 -1.265 -19.195 1.00 64.94 112 LEU A O 1
ATOM 891 N N . SER A 1 113 ? 5.103 -3.159 -20.291 1.00 59.25 113 SER A N 1
ATOM 892 C CA . SER A 1 113 ? 5.960 -2.830 -21.421 1.00 59.25 113 SER A CA 1
ATOM 893 C C . SER A 1 113 ? 5.516 -1.525 -22.090 1.00 59.25 113 SER A C 1
ATOM 895 O O . SER A 1 113 ? 4.381 -1.372 -22.551 1.00 59.25 113 SER A O 1
ATOM 897 N N . GLU A 1 114 ? 6.468 -0.603 -22.222 1.00 60.81 114 GLU A N 1
ATOM 898 C CA . GLU A 1 114 ? 6.409 0.582 -23.088 1.00 60.81 114 GLU A CA 1
ATOM 899 C C . GLU A 1 114 ? 5.872 0.265 -24.500 1.00 60.81 114 GLU A C 1
ATOM 901 O O . GLU A 1 114 ? 5.299 1.124 -25.166 1.00 60.81 114 GLU A O 1
ATOM 906 N N . GLU A 1 115 ? 6.034 -0.976 -24.961 1.00 58.50 115 GLU A N 1
ATOM 907 C CA . GLU A 1 115 ? 5.568 -1.477 -26.255 1.00 58.50 115 GLU A CA 1
ATOM 908 C C . GLU A 1 115 ? 4.032 -1.498 -26.373 1.00 58.50 115 GLU A C 1
ATOM 910 O O . GLU A 1 115 ? 3.489 -1.048 -27.378 1.00 58.50 115 GLU A O 1
ATOM 915 N N . SER A 1 116 ? 3.314 -1.883 -25.311 1.00 60.41 116 SER A N 1
ATOM 916 C CA . SER A 1 116 ? 1.840 -1.849 -25.273 1.00 60.41 116 SER A CA 1
ATOM 917 C C . SER A 1 116 ? 1.296 -0.417 -25.365 1.00 60.41 116 SER A C 1
ATOM 919 O O . SER A 1 116 ? 0.303 -0.137 -26.051 1.00 60.41 116 SER A O 1
ATOM 921 N N . TYR A 1 117 ? 1.976 0.521 -24.700 1.00 66.19 117 TYR A N 1
ATOM 922 C CA . TYR A 1 117 ? 1.641 1.941 -24.756 1.00 66.19 117 TYR A CA 1
ATOM 923 C C . TYR A 1 117 ? 1.980 2.550 -26.123 1.00 66.19 117 TYR A C 1
ATOM 925 O O . TYR A 1 117 ? 1.201 3.354 -26.641 1.00 66.19 117 TYR A O 1
ATOM 933 N N . LYS A 1 118 ? 3.084 2.136 -26.755 1.00 74.75 118 LYS A N 1
ATOM 934 C CA . LYS A 1 118 ? 3.469 2.549 -28.117 1.00 74.75 118 LYS A CA 1
ATOM 935 C C . LYS A 1 118 ? 2.476 2.061 -29.171 1.00 74.75 118 LYS A C 1
ATOM 937 O O . LYS A 1 118 ? 2.033 2.865 -29.986 1.00 74.75 118 LYS A O 1
ATOM 942 N N . ASP A 1 119 ? 2.028 0.813 -29.097 1.00 77.69 119 ASP A N 1
ATOM 943 C CA . ASP A 1 119 ? 1.008 0.285 -30.012 1.00 77.69 119 ASP A CA 1
ATOM 944 C C . ASP A 1 119 ? -0.345 0.984 -29.825 1.00 77.69 119 ASP A C 1
ATOM 946 O O . ASP A 1 119 ? -0.992 1.399 -30.791 1.00 77.69 119 ASP A O 1
ATOM 950 N N . SER A 1 120 ? -0.752 1.202 -28.573 1.00 83.06 120 SER A N 1
ATOM 951 C CA . SER A 1 120 ? -1.999 1.908 -28.259 1.00 83.06 120 SER A CA 1
ATOM 952 C C . SER A 1 120 ? -1.972 3.370 -28.725 1.00 83.06 120 SER A C 1
ATOM 954 O O . SER A 1 120 ? -2.956 3.870 -29.275 1.00 83.06 120 SER A O 1
ATOM 956 N N . THR A 1 121 ? -0.843 4.063 -28.555 1.00 83.94 121 THR A N 1
ATOM 957 C CA . THR A 1 121 ? -0.677 5.452 -29.019 1.00 83.94 121 THR A CA 1
ATOM 958 C C . THR A 1 121 ? -0.561 5.548 -30.538 1.00 83.94 121 THR A C 1
ATOM 960 O O . THR A 1 121 ? -1.118 6.481 -31.117 1.00 83.94 121 THR A O 1
ATOM 963 N N . LEU A 1 122 ? 0.050 4.563 -31.203 1.00 87.75 122 LEU A N 1
ATOM 964 C CA . LEU A 1 122 ? 0.094 4.477 -32.663 1.00 87.75 122 LEU A CA 1
ATOM 965 C C . LEU A 1 122 ? -1.315 4.331 -33.256 1.00 87.75 122 LEU A C 1
ATOM 967 O O . LEU A 1 122 ? -1.661 5.037 -34.203 1.00 87.75 122 LEU A O 1
ATOM 971 N N . ILE A 1 123 ? -2.165 3.488 -32.660 1.00 90.44 123 ILE A N 1
ATOM 972 C CA . ILE A 1 123 ? -3.569 3.340 -33.076 1.00 90.44 123 ILE A CA 1
ATOM 973 C C . ILE A 1 123 ? -4.337 4.656 -32.881 1.00 90.44 123 ILE A C 1
ATOM 975 O O . ILE A 1 123 ? -5.047 5.095 -33.788 1.00 90.44 123 ILE A O 1
ATOM 979 N N . MET A 1 124 ? -4.178 5.326 -31.733 1.00 89.50 124 MET A N 1
ATOM 980 C CA . MET A 1 124 ? -4.813 6.631 -31.495 1.00 89.50 124 MET A CA 1
ATOM 981 C C . MET A 1 124 ? -4.335 7.708 -32.479 1.00 89.50 124 MET A C 1
ATOM 983 O O . MET A 1 124 ? -5.135 8.543 -32.907 1.00 89.50 124 MET A O 1
ATOM 987 N N . GLN A 1 125 ? -3.057 7.687 -32.865 1.00 88.25 125 GLN A N 1
ATOM 988 C CA . GLN A 1 125 ? -2.496 8.609 -33.848 1.00 88.25 125 GLN A CA 1
ATOM 989 C C . GLN A 1 125 ? -3.085 8.361 -35.242 1.00 88.25 125 GLN A C 1
ATOM 991 O O . GLN A 1 125 ? -3.570 9.297 -35.872 1.00 88.25 125 GLN A O 1
ATOM 996 N N . LEU A 1 126 ? -3.163 7.101 -35.679 1.00 92.12 126 LEU A N 1
ATOM 997 C CA . LEU A 1 126 ? -3.795 6.735 -36.950 1.00 92.12 126 LEU A CA 1
ATOM 998 C C . LEU A 1 126 ? -5.277 7.140 -36.997 1.00 92.12 126 LEU A C 1
ATOM 1000 O O . LEU A 1 126 ? -5.765 7.602 -38.029 1.00 92.12 126 LEU A O 1
ATOM 1004 N N . LEU A 1 127 ? -6.010 7.003 -35.889 1.00 93.25 127 LEU A N 1
ATOM 1005 C CA . LEU A 1 127 ? -7.399 7.466 -35.799 1.00 93.25 127 LEU A CA 1
ATOM 1006 C C . LEU A 1 127 ? -7.505 8.996 -35.889 1.00 93.25 127 LEU A C 1
ATOM 1008 O O . LEU A 1 127 ? -8.379 9.505 -36.592 1.00 93.25 127 LEU A O 1
ATOM 1012 N N . ARG A 1 128 ? -6.601 9.731 -35.227 1.00 91.81 128 ARG A N 1
ATOM 1013 C CA . ARG A 1 128 ? -6.515 11.199 -35.315 1.00 91.81 128 ARG A CA 1
ATOM 1014 C C . ARG A 1 128 ? -6.234 11.660 -36.745 1.00 91.81 128 ARG A C 1
ATOM 1016 O O . ARG A 1 128 ? -6.892 12.584 -37.221 1.00 91.81 128 ARG A O 1
ATOM 1023 N N . ASP A 1 129 ? -5.298 11.009 -37.427 1.00 91.31 129 ASP A N 1
ATOM 1024 C CA . ASP A 1 129 ? -4.903 11.352 -38.793 1.00 91.31 129 ASP A CA 1
ATOM 1025 C C . ASP A 1 129 ? -6.052 11.093 -39.781 1.00 91.31 129 ASP A C 1
ATOM 1027 O O . ASP A 1 129 ? -6.355 11.943 -40.621 1.00 91.31 129 ASP A O 1
ATOM 1031 N N . ASN A 1 130 ? -6.778 9.980 -39.619 1.00 90.94 130 ASN A N 1
ATOM 1032 C CA . ASN A 1 130 ? -7.986 9.700 -40.401 1.00 90.94 130 ASN A CA 1
ATOM 1033 C C . ASN A 1 130 ? -9.087 10.741 -40.160 1.00 90.94 130 ASN A C 1
ATOM 1035 O O . ASN A 1 130 ? -9.672 11.254 -41.112 1.00 90.94 130 ASN A O 1
ATOM 1039 N N . LEU A 1 131 ? -9.346 11.102 -38.903 1.00 89.62 131 LEU A N 1
ATOM 1040 C CA . LEU A 1 131 ? -10.348 12.114 -38.573 1.00 89.62 131 LEU A CA 1
ATOM 1041 C C . LEU A 1 131 ? -9.978 13.496 -39.147 1.00 89.62 131 LEU A C 1
ATOM 1043 O O . LEU A 1 131 ? -10.844 14.207 -39.660 1.00 89.62 131 LEU A O 1
ATOM 1047 N N . SER A 1 132 ? -8.691 13.857 -39.118 1.00 87.25 132 SER A N 1
ATOM 1048 C CA . SER A 1 132 ? -8.162 15.091 -39.717 1.00 87.25 132 SER A CA 1
ATOM 1049 C C . SER A 1 132 ? -8.356 15.122 -41.239 1.00 87.25 132 SER A C 1
ATOM 1051 O O . SER A 1 132 ? -8.835 16.116 -41.796 1.00 87.25 132 SER A O 1
ATOM 1053 N N . LEU A 1 133 ? -8.083 14.005 -41.924 1.00 87.19 133 LEU A N 1
ATOM 1054 C CA . LEU A 1 133 ? -8.345 13.861 -43.360 1.00 87.19 133 LEU A CA 1
ATOM 1055 C C . LEU A 1 133 ? -9.831 14.042 -43.686 1.00 87.19 133 LEU A C 1
ATOM 1057 O O . LEU A 1 133 ? -10.179 14.794 -44.589 1.00 87.19 133 LEU A O 1
ATOM 1061 N N . TRP A 1 134 ? -10.724 13.419 -42.922 1.00 87.06 134 TRP A N 1
ATOM 1062 C CA . TRP A 1 134 ? 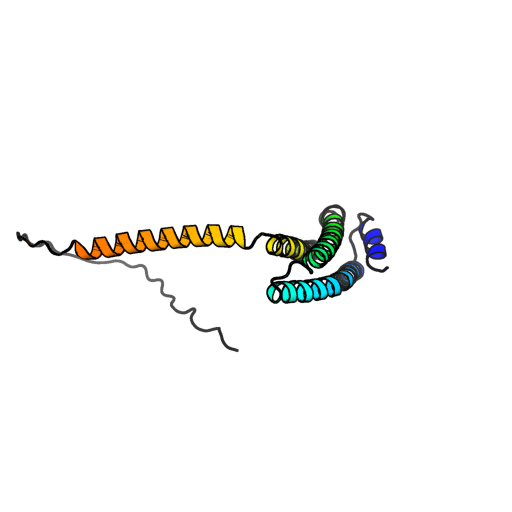-12.164 13.519 -43.176 1.00 87.06 134 TRP A CA 1
ATOM 1063 C C . TRP A 1 134 ? -12.685 14.942 -42.935 1.00 87.06 134 TRP A C 1
ATOM 1065 O O . TRP A 1 134 ? -13.504 15.446 -43.701 1.00 87.06 134 TRP A O 1
ATOM 1075 N N . THR A 1 135 ? -12.144 15.626 -41.926 1.00 83.12 135 THR A N 1
ATOM 1076 C CA . THR A 1 135 ? -12.485 17.023 -41.616 1.00 83.12 135 THR A CA 1
ATOM 1077 C C . THR A 1 135 ? -11.968 17.990 -42.690 1.00 83.12 135 THR A C 1
ATOM 1079 O O . THR A 1 135 ? -12.666 18.926 -43.074 1.00 83.12 135 THR A O 1
ATOM 1082 N N . SER A 1 136 ? -10.768 17.753 -43.230 1.00 77.81 136 SER A N 1
ATOM 1083 C CA . SER A 1 136 ? -10.207 18.570 -44.319 1.00 77.81 136 SER A CA 1
ATOM 1084 C C . SER A 1 136 ? -10.918 18.360 -45.662 1.00 77.81 136 SER A C 1
ATOM 1086 O O . SER A 1 136 ? -11.094 19.327 -46.403 1.00 77.81 136 SER A O 1
ATOM 1088 N N . LEU A 1 137 ? -11.405 17.148 -45.953 1.00 65.31 137 LEU A N 1
ATOM 1089 C CA . LEU A 1 137 ? -12.239 16.883 -47.132 1.00 65.31 137 LEU A CA 1
ATOM 1090 C C . LEU A 1 137 ? -13.617 17.555 -47.047 1.00 65.31 137 LEU A C 1
ATOM 1092 O O . LEU A 1 137 ? -14.099 18.061 -48.059 1.00 65.31 137 LEU A O 1
ATOM 1096 N N . ALA A 1 138 ? -14.223 17.625 -45.858 1.00 63.88 138 ALA A N 1
ATOM 1097 C CA . ALA A 1 138 ? -15.491 18.331 -45.655 1.00 63.88 138 ALA A CA 1
ATOM 1098 C C . ALA A 1 138 ? -15.378 19.847 -45.930 1.00 63.88 138 ALA A C 1
ATOM 1100 O O . ALA A 1 138 ? -16.322 20.461 -46.416 1.00 63.88 138 ALA A O 1
ATOM 1101 N N . CYS A 1 139 ? -14.203 20.443 -45.695 1.00 55.19 139 CYS A N 1
ATOM 1102 C CA . CYS A 1 139 ? -13.926 21.862 -45.954 1.00 55.19 139 CYS A CA 1
ATOM 1103 C C . CYS A 1 139 ? -13.843 22.206 -47.459 1.00 55.19 139 CYS A C 1
ATOM 1105 O O . CYS A 1 139 ? -14.015 23.357 -47.852 1.00 55.19 139 CYS A O 1
ATOM 1107 N N . MET A 1 140 ? -13.606 21.216 -48.326 1.00 53.88 140 MET A N 1
ATOM 1108 C CA . MET A 1 140 ? -13.443 21.418 -49.774 1.00 53.88 140 MET A CA 1
ATOM 1109 C C . MET A 1 140 ? -14.758 21.283 -50.567 1.00 53.88 140 MET A C 1
ATOM 1111 O O . MET A 1 140 ? -14.756 21.501 -51.776 1.00 53.88 140 MET A O 1
ATOM 1115 N N . GLN A 1 141 ? -15.880 20.925 -49.926 1.00 48.97 141 GLN A N 1
ATOM 1116 C CA . GLN A 1 141 ? -17.150 20.624 -50.610 1.00 48.97 141 GLN A CA 1
ATOM 1117 C C . GLN A 1 141 ? -18.203 21.750 -50.581 1.00 48.97 141 GLN A C 1
ATOM 1119 O O . GLN A 1 141 ? -19.295 21.550 -51.102 1.00 48.97 141 GLN A O 1
ATOM 1124 N N . ASP A 1 142 ? -17.882 22.948 -50.080 1.00 42.69 142 ASP A N 1
ATOM 1125 C CA . ASP A 1 142 ? -18.823 24.090 -50.033 1.00 42.69 142 ASP A CA 1
ATOM 1126 C C . ASP A 1 142 ? -18.663 25.087 -51.206 1.00 42.69 142 ASP A C 1
ATOM 1128 O O . ASP A 1 142 ? -18.862 26.290 -51.070 1.00 42.69 142 ASP A O 1
ATOM 1132 N N . SER A 1 143 ? -18.249 24.614 -52.390 1.00 41.97 143 SER A N 1
ATOM 1133 C CA . SER A 1 143 ? -18.033 25.483 -53.564 1.00 41.97 143 SER A CA 1
ATOM 1134 C C . SER A 1 143 ? -18.609 24.932 -54.874 1.00 41.97 143 SER A C 1
ATOM 1136 O O . SER A 1 143 ? -17.958 24.941 -55.916 1.00 41.97 143 SER A O 1
ATOM 1138 N N . THR A 1 144 ? -19.875 24.506 -54.855 1.00 39.41 144 THR A N 1
ATOM 1139 C CA . THR A 1 144 ? -20.687 24.414 -56.084 1.00 39.41 144 THR A CA 1
ATOM 1140 C C . THR A 1 144 ? -21.968 25.234 -55.939 1.00 39.41 144 THR A C 1
ATOM 1142 O O . THR A 1 144 ? -22.810 24.959 -55.089 1.00 39.41 144 THR A O 1
ATOM 1145 N N . GLU A 1 145 ? -22.070 26.275 -56.762 1.00 41.44 145 GLU A N 1
ATOM 1146 C CA . GLU A 1 145 ? -23.021 27.388 -56.713 1.00 41.44 145 GLU A CA 1
ATOM 1147 C C . GLU A 1 145 ? -24.470 27.056 -57.172 1.00 41.44 145 GLU A C 1
ATOM 1149 O O . GLU A 1 145 ? -24.648 26.478 -58.239 1.00 41.44 145 GLU A O 1
ATOM 1154 N N . LYS A 1 146 ? -25.458 27.586 -56.409 1.00 35.94 146 LYS A N 1
ATOM 1155 C CA . LYS A 1 146 ? -26.765 28.245 -56.760 1.00 35.94 146 LYS A CA 1
ATOM 1156 C C . LYS A 1 146 ? -27.881 27.502 -57.560 1.00 35.94 146 LYS A C 1
ATOM 1158 O O . LYS A 1 146 ? -27.569 26.624 -58.349 1.00 35.94 146 LYS A O 1
ATOM 1163 N N . PRO A 1 147 ? -29.190 27.893 -57.448 1.00 37.78 147 PRO A N 1
ATOM 1164 C CA . PRO A 1 147 ? -29.704 29.252 -57.203 1.00 37.78 147 PRO A CA 1
ATOM 1165 C C . PRO A 1 147 ? -30.801 29.428 -56.131 1.00 37.78 147 PRO A C 1
ATOM 1167 O O . PRO A 1 147 ? -31.342 28.491 -55.562 1.00 37.78 147 PRO A O 1
ATOM 1170 N N . ALA A 1 148 ? -31.058 30.709 -55.863 1.00 42.16 148 ALA A N 1
ATOM 1171 C CA . ALA A 1 148 ? -31.931 31.279 -54.848 1.00 42.16 148 ALA A CA 1
ATOM 1172 C C . ALA A 1 148 ? -33.423 31.249 -55.214 1.00 42.16 148 ALA A C 1
ATOM 1174 O O . ALA A 1 148 ? -33.763 31.587 -56.345 1.00 42.16 148 ALA A O 1
ATOM 1175 N N . GLU A 1 149 ? -34.282 31.053 -54.210 1.00 32.75 149 GLU A N 1
ATOM 1176 C CA . GLU A 1 149 ? -35.652 31.582 -54.169 1.00 32.75 149 GLU A CA 1
ATOM 1177 C C . GLU A 1 149 ? -35.942 32.166 -52.774 1.00 32.75 149 GLU A C 1
ATOM 1179 O O . GLU A 1 149 ? -35.431 31.691 -51.759 1.00 32.75 149 GLU A O 1
ATOM 1184 N N . LYS A 1 150 ? -36.678 33.283 -52.764 1.00 38.69 150 LYS A N 1
ATOM 1185 C CA . LYS A 1 150 ? -37.054 34.112 -51.609 1.00 38.69 150 LYS A CA 1
ATOM 1186 C C . LYS A 1 150 ? -38.474 33.761 -51.150 1.00 38.69 150 LYS A C 1
ATOM 1188 O O . LYS A 1 150 ? -39.337 33.669 -52.010 1.00 38.69 150 LYS A O 1
ATOM 1193 N N . GLU A 1 151 ? -38.716 33.755 -49.839 1.00 33.66 151 GLU A N 1
ATOM 1194 C CA . GLU A 1 151 ? -40.017 34.017 -49.175 1.00 33.66 151 GLU A CA 1
ATOM 1195 C C . GLU A 1 151 ? -39.718 34.204 -47.669 1.00 33.66 151 GLU A C 1
ATOM 1197 O O . GLU A 1 151 ? -39.152 33.318 -47.040 1.00 33.66 151 GLU A O 1
ATOM 1202 N N . GLU A 1 152 ? -39.618 35.423 -47.133 1.00 30.00 152 GLU A N 1
ATOM 1203 C CA . GLU A 1 152 ? -40.650 36.355 -46.624 1.00 30.00 152 GLU A CA 1
ATOM 1204 C C . GLU A 1 152 ? -41.322 35.955 -45.281 1.00 30.00 152 GLU A C 1
ATOM 1206 O O . GLU A 1 152 ? -42.210 35.118 -45.220 1.00 30.00 152 GLU A O 1
ATOM 1211 N N . ALA A 1 153 ? -40.820 36.613 -44.221 1.00 34.50 153 ALA A N 1
ATOM 1212 C CA . ALA A 1 153 ? -41.425 37.142 -42.984 1.00 34.50 153 ALA A CA 1
ATOM 1213 C C . ALA A 1 153 ? -42.519 36.391 -42.184 1.00 34.50 153 ALA A C 1
ATOM 1215 O O . ALA A 1 153 ? -43.630 36.186 -42.656 1.00 34.50 153 ALA A O 1
ATOM 1216 N N . ALA A 1 154 ? -42.271 36.239 -40.871 1.00 32.88 154 ALA A N 1
ATOM 1217 C CA . ALA A 1 154 ? -43.250 36.527 -39.809 1.00 32.88 154 ALA A CA 1
ATOM 1218 C C . ALA A 1 154 ? -42.556 36.799 -38.452 1.00 32.88 154 ALA A C 1
ATOM 1220 O O . ALA A 1 154 ? -41.454 36.328 -38.189 1.00 32.88 154 ALA A O 1
ATOM 1221 N N . GLU A 1 155 ? -43.218 37.612 -37.637 1.00 31.61 155 GLU A N 1
ATOM 1222 C CA . GLU A 1 155 ? -42.742 38.524 -36.586 1.00 31.61 155 GLU A CA 1
ATOM 1223 C C . GLU A 1 155 ? -42.850 37.948 -35.144 1.00 31.61 155 GLU A C 1
ATOM 1225 O O . GLU A 1 155 ? -43.527 36.947 -34.921 1.00 31.61 155 GLU A O 1
ATOM 1230 N N . ALA A 1 156 ? -42.154 38.580 -34.181 1.00 34.03 156 ALA A N 1
ATOM 1231 C CA . ALA A 1 156 ? -41.999 38.247 -32.740 1.00 34.03 156 ALA A CA 1
ATOM 1232 C C . ALA A 1 156 ? -43.288 38.520 -31.889 1.00 34.03 156 ALA A C 1
ATOM 1234 O O . ALA A 1 156 ? -44.269 38.905 -32.526 1.00 34.03 156 ALA A O 1
ATOM 1235 N N . PRO A 1 157 ? -43.385 38.384 -30.523 1.00 42.16 157 PRO A N 1
ATOM 1236 C CA . PRO A 1 157 ? -42.435 38.790 -29.443 1.00 42.16 157 PRO A CA 1
ATOM 1237 C C . PRO A 1 157 ? -42.334 37.818 -28.208 1.00 42.16 157 PRO A C 1
ATOM 1239 O O . PRO A 1 157 ? -43.133 36.902 -28.071 1.00 42.16 157 PRO A O 1
ATOM 1242 N N . ALA A 1 158 ? -41.210 37.763 -27.473 1.00 34.03 158 ALA A N 1
ATOM 1243 C CA . ALA A 1 158 ? -40.821 38.419 -26.193 1.00 34.03 158 ALA A CA 1
ATOM 1244 C C . ALA A 1 158 ? -41.262 37.744 -24.856 1.00 34.03 158 ALA A C 1
ATOM 1246 O O . ALA A 1 158 ? -42.426 37.400 -24.697 1.00 34.03 158 ALA A O 1
ATOM 1247 N N . GLU A 1 159 ? -40.294 37.692 -23.912 1.00 30.45 159 GLU A N 1
ATOM 1248 C CA . GLU A 1 159 ? -40.358 37.455 -22.435 1.00 30.45 159 GLU A CA 1
ATOM 1249 C C . GLU A 1 159 ? -40.582 35.980 -21.991 1.00 30.45 159 GLU A C 1
ATOM 1251 O O . GLU A 1 159 ? -41.356 35.263 -22.605 1.00 30.45 159 GLU A O 1
ATOM 1256 N N . GLU A 1 160 ? -39.879 35.360 -21.026 1.00 34.62 160 GLU A N 1
ATOM 1257 C CA . GLU A 1 160 ? -39.430 35.775 -19.682 1.00 34.62 160 GLU A CA 1
ATOM 1258 C C . GLU A 1 160 ? -38.258 34.877 -19.164 1.00 34.62 160 GLU A C 1
ATOM 1260 O O . GLU A 1 160 ? -37.890 33.867 -19.759 1.00 34.62 160 GLU A O 1
ATOM 1265 N N . GLU A 1 161 ? -37.660 35.305 -18.056 1.00 32.25 161 GLU A N 1
ATOM 1266 C CA . GLU A 1 161 ? -36.336 35.080 -17.461 1.00 32.25 161 GLU A CA 1
ATOM 1267 C C . GLU A 1 161 ? -35.883 33.661 -17.036 1.00 32.25 161 GLU A C 1
ATOM 1269 O O . GLU A 1 161 ? -36.665 32.836 -16.574 1.00 32.25 161 GLU A O 1
ATOM 1274 N N . ALA A 1 162 ? -34.554 33.457 -17.007 1.00 37.53 162 ALA A N 1
ATOM 1275 C CA . ALA A 1 162 ? -33.868 32.842 -15.860 1.00 37.53 162 ALA A CA 1
ATOM 1276 C C . ALA A 1 162 ? -32.378 33.228 -15.838 1.00 37.53 162 ALA A C 1
ATOM 1278 O O . ALA A 1 162 ? -31.517 32.650 -16.501 1.00 37.53 162 ALA A O 1
ATOM 1279 N N . GLN A 1 163 ? -32.093 34.239 -15.031 1.00 36.97 163 GLN A N 1
ATOM 1280 C CA . GLN A 1 163 ? -30.780 34.697 -14.619 1.00 36.97 163 GLN A CA 1
ATOM 1281 C C . GLN A 1 163 ? -30.147 33.713 -13.625 1.00 36.97 163 GLN A C 1
ATOM 1283 O O . GLN A 1 163 ? -30.629 33.614 -12.504 1.00 36.97 163 GLN A O 1
ATOM 1288 N N . ILE A 1 164 ? -29.022 33.075 -13.973 1.00 36.31 164 ILE A N 1
ATOM 1289 C CA . ILE A 1 164 ? -27.964 32.749 -12.997 1.00 36.31 164 ILE A CA 1
ATOM 1290 C C . ILE A 1 164 ? -26.604 33.016 -13.647 1.00 36.31 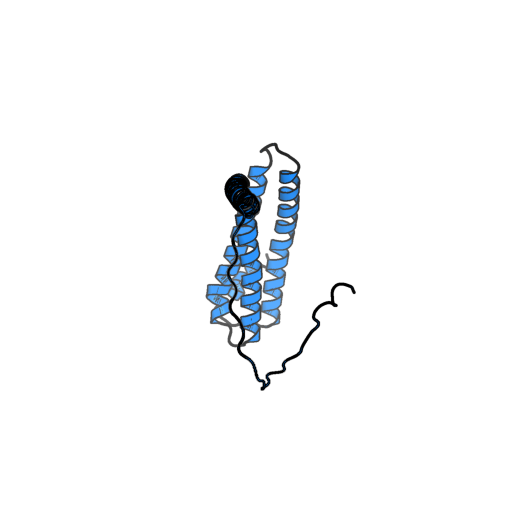164 ILE A C 1
ATOM 1292 O O . ILE A 1 164 ? -26.075 32.239 -14.436 1.00 36.31 164 ILE A O 1
ATOM 1296 N N . CYS A 1 165 ? -26.058 34.168 -13.281 1.00 36.22 165 CYS A N 1
ATOM 1297 C CA . CYS A 1 165 ? -24.655 34.526 -13.386 1.00 36.22 165 CYS A CA 1
ATOM 1298 C C . CYS A 1 165 ? -23.883 33.747 -12.316 1.00 36.22 165 CYS A C 1
ATOM 1300 O O . CYS A 1 165 ? -24.302 33.821 -11.167 1.00 36.22 165 CYS A O 1
ATOM 1302 N N . VAL A 1 166 ? -22.771 33.084 -12.650 1.00 39.97 166 VAL A N 1
ATOM 1303 C CA . VAL A 1 166 ? -21.494 33.376 -11.973 1.00 39.97 166 VAL A CA 1
ATOM 1304 C C . VAL A 1 166 ? -20.329 32.996 -12.889 1.00 39.97 166 VAL A C 1
ATOM 1306 O O . VAL A 1 166 ? -20.074 31.826 -13.175 1.00 39.97 166 VAL A O 1
ATOM 1309 N N . SER A 1 167 ? -19.650 34.032 -13.359 1.00 37.31 167 SER A N 1
ATOM 1310 C CA . SER A 1 167 ? -18.292 34.007 -13.872 1.00 37.31 167 SER A CA 1
ATOM 1311 C C . SER A 1 167 ? -17.284 33.659 -12.764 1.00 37.31 167 SER A C 1
ATOM 1313 O O . SER A 1 167 ? -17.572 33.774 -11.576 1.00 37.31 167 SER A O 1
ATOM 1315 N N . ASP A 1 168 ? -16.073 33.310 -13.195 1.00 38.31 168 ASP A N 1
ATOM 1316 C CA . ASP A 1 168 ? -14.815 33.439 -12.446 1.00 38.31 168 ASP A CA 1
ATOM 1317 C C . ASP A 1 168 ? -14.405 32.301 -11.496 1.00 38.31 168 ASP A C 1
ATOM 1319 O O . ASP A 1 168 ? 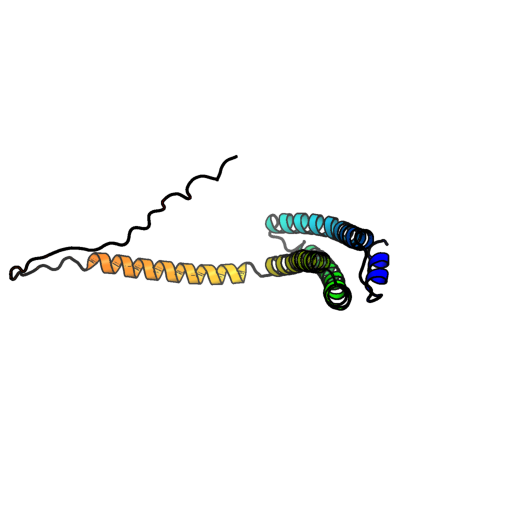-14.458 32.397 -10.273 1.00 38.31 168 ASP A O 1
ATOM 1323 N N . PHE A 1 169 ? -13.792 31.266 -12.081 1.00 34.62 169 PHE A N 1
ATOM 1324 C CA . PHE A 1 169 ? -12.706 30.526 -11.424 1.00 34.62 169 PHE A CA 1
ATOM 1325 C C . PHE A 1 169 ? -11.465 30.516 -12.332 1.00 34.62 169 PHE A C 1
ATOM 1327 O O . PHE A 1 169 ? -11.033 29.492 -12.852 1.00 34.62 169 PHE A O 1
ATOM 1334 N N . HIS A 1 170 ? -10.920 31.709 -12.578 1.00 41.28 170 HIS A N 1
ATOM 1335 C CA . HIS A 1 170 ? -9.599 31.925 -13.178 1.00 41.28 170 HIS A CA 1
ATOM 1336 C C . HIS A 1 170 ? -8.801 32.893 -12.297 1.00 41.28 170 HIS A C 1
ATOM 1338 O O . HIS A 1 170 ? -8.543 34.026 -12.681 1.00 41.28 170 HIS A O 1
ATOM 1344 N N . SER A 1 171 ? -8.444 32.464 -11.083 1.00 44.00 171 SER A N 1
ATOM 1345 C CA . SER A 1 171 ? -7.267 32.978 -10.366 1.00 44.00 171 SER A CA 1
ATOM 1346 C C . SER A 1 171 ? -7.062 32.220 -9.056 1.00 44.00 171 SER A C 1
ATOM 1348 O O . SER A 1 171 ? -7.655 32.564 -8.044 1.00 44.00 171 SER A O 1
ATOM 1350 N N . CYS A 1 172 ? -6.248 31.165 -9.079 1.00 39.22 172 CYS A N 1
ATOM 1351 C CA . CYS A 1 172 ? -5.505 30.681 -7.907 1.00 39.22 172 CYS A CA 1
ATOM 1352 C C . CYS A 1 172 ? -4.467 29.641 -8.361 1.00 39.22 172 CYS A C 1
ATOM 1354 O O . CYS A 1 172 ? -4.507 28.472 -7.994 1.00 39.22 172 CYS A O 1
ATOM 1356 N N . ALA A 1 173 ? -3.544 30.082 -9.215 1.00 46.00 173 ALA A N 1
ATOM 1357 C CA . ALA A 1 173 ? -2.312 29.368 -9.538 1.00 46.00 173 ALA A CA 1
ATOM 1358 C C . ALA A 1 173 ? -1.154 30.378 -9.564 1.00 46.00 173 ALA A C 1
ATOM 1360 O O . ALA A 1 173 ? -0.629 30.703 -10.622 1.00 46.00 173 ALA A O 1
ATOM 1361 N N . ASN A 1 174 ? -0.859 30.963 -8.398 1.00 40.47 174 ASN A N 1
ATOM 1362 C CA . ASN A 1 174 ? 0.476 31.411 -7.983 1.00 40.47 174 ASN A CA 1
ATOM 1363 C C . ASN A 1 174 ? 0.394 32.094 -6.614 1.00 40.47 174 ASN A C 1
ATOM 1365 O O . ASN A 1 174 ? 0.022 33.264 -6.515 1.00 40.47 174 ASN A O 1
ATOM 1369 N N . SER A 1 175 ? 0.755 31.357 -5.568 1.00 40.56 175 SER A N 1
ATOM 1370 C CA . SER A 1 175 ? 1.464 31.829 -4.369 1.00 40.56 175 SER A CA 1
ATOM 1371 C C . SER A 1 175 ? 1.999 30.612 -3.629 1.00 40.56 175 SER A C 1
ATOM 1373 O O . SER A 1 175 ? 1.211 29.655 -3.461 1.00 40.56 175 SER A O 1
#

pLDDT: mean 75.15, std 21.0, range [30.0, 94.25]